Protein AF-A0A7Y3A7R5-F1 (afdb_monomer)

pLDDT: mean 91.89, std 7.68, range [56.09, 97.19]

Radius of gyration: 13.67 Å; Cα contacts (8 Å, |Δi|>4): 31; chains: 1; bounding box: 33×18×40 Å

Secondary structure (DSSP, 8-state):
--HHHHHHHHHHHHHHHHHHHHHHHHHHHHTT------HHHHHHHHHHHHHHHHHHHS--

Mean predicted aligned error: 3.93 Å

Sequence (60 aa):
MDYKATITKLLISLLVSPIVVYIFLGIAGLAGSTYEMTNGETFIIWLLMAVVINLSLTKK

Structure (mmCIF, N/CA/C/O backbone):
data_AF-A0A7Y3A7R5-F1
#
_entry.id   AF-A0A7Y3A7R5-F1
#
loop_
_atom_site.group_PDB
_atom_site.id
_atom_site.type_symbol
_atom_site.label_atom_id
_atom_site.label_alt_id
_atom_site.label_comp_id
_atom_site.label_asym_id
_atom_site.label_entity_id
_atom_site.label_seq_id
_atom_site.pdbx_PDB_ins_code
_atom_site.Cartn_x
_atom_site.Cartn_y
_atom_site.Cartn_z
_atom_site.occupancy
_atom_site.B_iso_or_equiv
_atom_site.auth_seq_id
_atom_site.auth_comp_id
_atom_site.auth_asym_id
_atom_site.auth_atom_id
_atom_site.pdbx_PDB_model_num
ATOM 1 N N . MET A 1 1 ? -18.214 6.970 17.996 1.00 65.69 1 MET A N 1
ATOM 2 C CA . MET A 1 1 ? -17.196 6.422 17.074 1.00 65.69 1 MET A CA 1
ATOM 3 C C . MET A 1 1 ? -16.325 5.478 17.874 1.00 65.69 1 MET A C 1
ATOM 5 O O . MET A 1 1 ? -15.812 5.898 18.902 1.00 65.69 1 MET A O 1
ATOM 9 N N . ASP A 1 2 ? -16.204 4.220 17.459 1.00 85.38 2 ASP A N 1
ATOM 1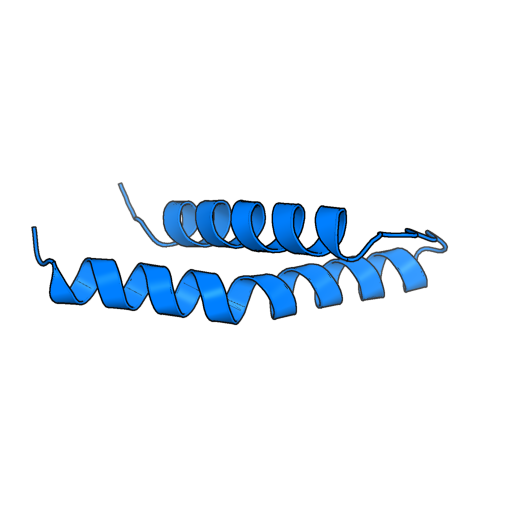0 C CA . ASP A 1 2 ? -15.274 3.299 18.112 1.00 85.38 2 ASP A CA 1
ATOM 11 C C . ASP A 1 2 ? -13.872 3.516 17.530 1.00 85.38 2 ASP A C 1
ATOM 13 O O . ASP A 1 2 ? -13.541 3.038 16.444 1.00 85.38 2 ASP A O 1
ATOM 17 N N . TYR A 1 3 ? -13.064 4.303 18.241 1.00 86.75 3 TYR A N 1
ATOM 18 C CA . TYR A 1 3 ? -11.709 4.651 17.819 1.00 86.75 3 TYR A CA 1
ATOM 19 C C . TYR A 1 3 ? -10.816 3.422 17.648 1.00 86.75 3 TYR A C 1
ATOM 21 O O . TYR A 1 3 ? -9.982 3.410 16.743 1.00 86.75 3 TYR A O 1
ATOM 29 N N . LYS A 1 4 ? -11.011 2.373 18.460 1.00 90.31 4 LYS A N 1
ATOM 30 C CA . LYS A 1 4 ? -10.227 1.139 18.344 1.00 90.31 4 LYS A CA 1
ATOM 31 C C . LYS A 1 4 ? -10.533 0.460 17.017 1.00 90.31 4 LYS A C 1
ATOM 33 O O . LYS A 1 4 ? -9.615 0.169 16.258 1.00 90.31 4 LYS A O 1
ATOM 38 N N . ALA A 1 5 ? -11.817 0.310 16.693 1.00 87.69 5 ALA A N 1
ATOM 39 C CA . ALA A 1 5 ? -12.243 -0.281 15.429 1.00 87.69 5 ALA A CA 1
ATOM 40 C C . ALA A 1 5 ? -11.744 0.519 14.211 1.00 87.69 5 ALA A C 1
ATOM 42 O O . ALA A 1 5 ? -11.291 -0.071 13.229 1.00 87.69 5 ALA A O 1
ATOM 43 N N . THR A 1 6 ? -11.782 1.854 14.268 1.00 89.31 6 THR A N 1
ATOM 44 C CA . THR A 1 6 ? -11.290 2.713 13.177 1.00 89.31 6 THR A CA 1
ATOM 45 C C . THR A 1 6 ? -9.783 2.577 12.973 1.00 89.31 6 THR A C 1
ATOM 47 O O . THR A 1 6 ? -9.339 2.390 11.840 1.00 89.31 6 THR A O 1
ATOM 50 N N . ILE A 1 7 ? -8.992 2.620 14.050 1.00 92.25 7 ILE A N 1
ATOM 51 C CA . ILE A 1 7 ? -7.533 2.468 13.973 1.00 92.25 7 ILE A CA 1
ATOM 52 C C . ILE A 1 7 ? -7.172 1.087 13.419 1.00 92.25 7 ILE A C 1
ATOM 54 O O . ILE A 1 7 ? -6.338 0.988 12.523 1.00 92.25 7 ILE A O 1
ATOM 58 N N . THR A 1 8 ? -7.842 0.025 13.874 1.00 92.44 8 THR A N 1
ATOM 59 C CA . THR A 1 8 ? -7.622 -1.328 13.348 1.00 92.44 8 THR A CA 1
ATOM 60 C C . THR A 1 8 ? -7.911 -1.408 11.848 1.00 92.44 8 THR A C 1
ATOM 62 O O . THR A 1 8 ? -7.108 -1.970 11.108 1.00 92.44 8 THR A O 1
ATOM 65 N N . LYS A 1 9 ? -9.002 -0.799 11.365 1.00 91.81 9 LYS A N 1
ATOM 66 C CA . LYS A 1 9 ? -9.315 -0.758 9.925 1.00 91.81 9 LYS A CA 1
ATOM 67 C C . LYS A 1 9 ? -8.258 -0.015 9.112 1.00 91.81 9 LYS A C 1
ATOM 69 O O . LYS A 1 9 ? -7.929 -0.466 8.020 1.00 91.81 9 LYS A O 1
ATOM 74 N N . LEU A 1 10 ? -7.737 1.098 9.629 1.00 93.25 10 LEU A N 1
ATOM 75 C CA . LEU A 1 10 ? -6.679 1.870 8.971 1.00 93.25 10 LEU A CA 1
ATOM 76 C C . LEU A 1 10 ? -5.357 1.096 8.908 1.00 93.25 10 LEU A C 1
ATOM 78 O O . LEU A 1 10 ? -4.690 1.097 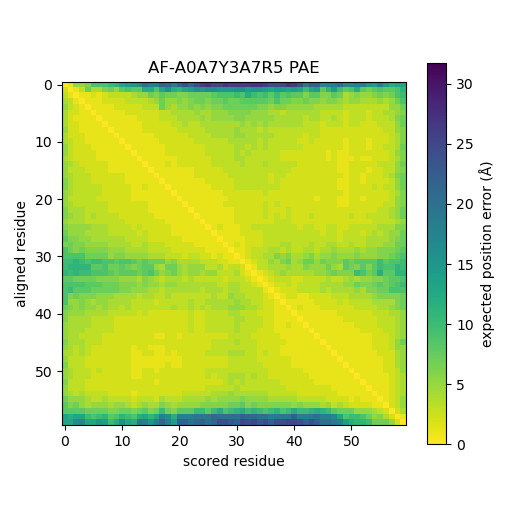7.876 1.00 93.25 10 LEU A O 1
ATOM 82 N N . LEU A 1 11 ? -4.993 0.393 9.983 1.00 94.75 11 LEU A N 1
ATOM 83 C CA . LEU A 1 11 ? -3.801 -0.456 10.002 1.00 94.75 11 LEU A CA 1
ATOM 84 C C . LEU A 1 11 ? -3.927 -1.617 9.014 1.00 94.75 11 LEU A C 1
ATOM 86 O O . LEU A 1 11 ? -3.004 -1.873 8.246 1.00 94.75 11 LEU A O 1
ATOM 90 N N . ILE A 1 12 ? -5.085 -2.283 8.981 1.00 94.44 12 ILE A N 1
ATOM 91 C CA . ILE A 1 12 ? -5.342 -3.359 8.018 1.00 94.44 12 ILE A CA 1
ATOM 92 C C . ILE A 1 12 ?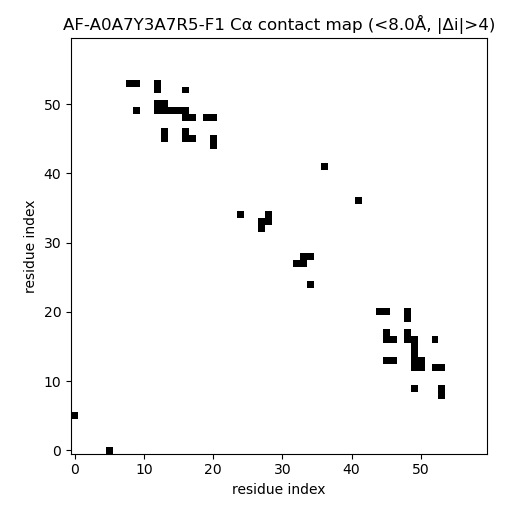 -5.267 -2.819 6.588 1.00 94.44 12 ILE A C 1
ATOM 94 O O . ILE A 1 12 ? -4.593 -3.416 5.754 1.00 94.44 12 ILE A O 1
ATOM 98 N N . SER A 1 13 ? -5.903 -1.681 6.293 1.00 95.62 13 SER A N 1
ATOM 99 C CA . SER A 1 13 ? -5.871 -1.118 4.941 1.00 95.62 13 SER A CA 1
ATOM 100 C C . SER A 1 13 ? -4.460 -0.720 4.509 1.00 95.62 13 SER A C 1
ATOM 102 O O . SER A 1 13 ? -4.122 -0.905 3.345 1.00 95.62 13 SER A O 1
ATOM 104 N N . LEU A 1 14 ? -3.628 -0.237 5.437 1.00 96.25 14 LEU A N 1
ATOM 105 C CA . LEU A 1 14 ? -2.226 0.094 5.178 1.00 96.25 14 LEU A CA 1
ATOM 106 C C . LEU A 1 14 ? -1.353 -1.145 4.926 1.00 96.25 14 LEU A C 1
ATOM 108 O O . LEU A 1 14 ? -0.442 -1.088 4.109 1.00 96.25 14 LEU A O 1
ATOM 112 N N . LEU A 1 15 ? -1.615 -2.266 5.601 1.00 96.06 15 LEU A N 1
ATOM 113 C CA . LEU A 1 15 ? -0.866 -3.513 5.392 1.00 96.06 15 LEU A CA 1
ATOM 114 C C . LEU A 1 15 ? -1.311 -4.275 4.138 1.00 96.06 15 LEU A C 1
ATOM 116 O O . LEU A 1 15 ? -0.502 -4.958 3.516 1.00 96.06 15 LEU A O 1
ATOM 120 N N . VAL A 1 16 ? -2.589 -4.169 3.765 1.00 96.19 16 VAL A N 1
ATOM 121 C CA . VAL A 1 16 ? -3.159 -4.843 2.586 1.00 96.19 16 VAL A CA 1
ATOM 122 C C . VAL A 1 16 ? -2.873 -4.072 1.295 1.00 96.19 16 VAL A C 1
ATOM 124 O O . VAL A 1 16 ? -2.721 -4.681 0.237 1.00 96.19 16 VAL A O 1
ATOM 127 N N . SER A 1 17 ? -2.742 -2.746 1.349 1.00 96.94 17 SER A N 1
ATOM 128 C CA . SER A 1 17 ? -2.525 -1.926 0.156 1.00 96.94 17 SER A CA 1
ATOM 129 C C . SER A 1 17 ? -1.296 -2.271 -0.701 1.00 96.94 17 SER A C 1
ATOM 131 O O . SER A 1 17 ? -1.472 -2.301 -1.918 1.00 96.94 17 SER A O 1
ATOM 133 N N . PRO A 1 18 ? -0.093 -2.585 -0.177 1.00 95.81 18 PRO A N 1
ATOM 134 C CA . PRO A 1 18 ? 1.040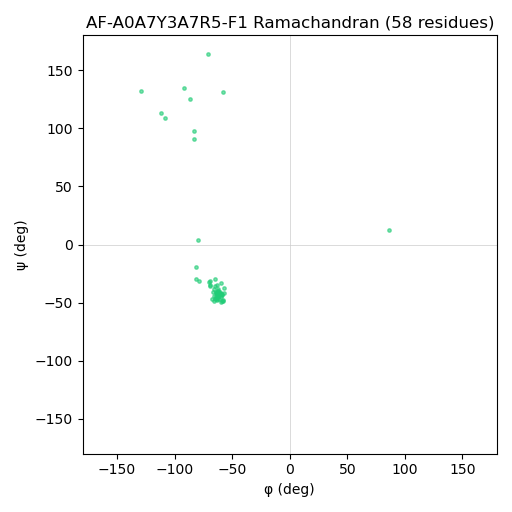 -2.920 -1.033 1.00 95.81 18 PRO A CA 1
ATOM 135 C C . PRO A 1 18 ? 0.823 -4.274 -1.719 1.00 95.81 18 PRO A C 1
ATOM 137 O O . PRO A 1 18 ? 1.160 -4.424 -2.889 1.00 95.81 18 PRO A O 1
ATOM 140 N N . ILE A 1 19 ? 0.175 -5.231 -1.040 1.00 96.50 19 ILE A N 1
ATOM 141 C CA . ILE A 1 19 ? -0.194 -6.531 -1.620 1.00 96.50 19 ILE A CA 1
ATOM 142 C C . ILE A 1 19 ? -1.085 -6.315 -2.848 1.00 96.50 19 ILE A C 1
ATOM 144 O O . ILE A 1 19 ? -0.812 -6.854 -3.917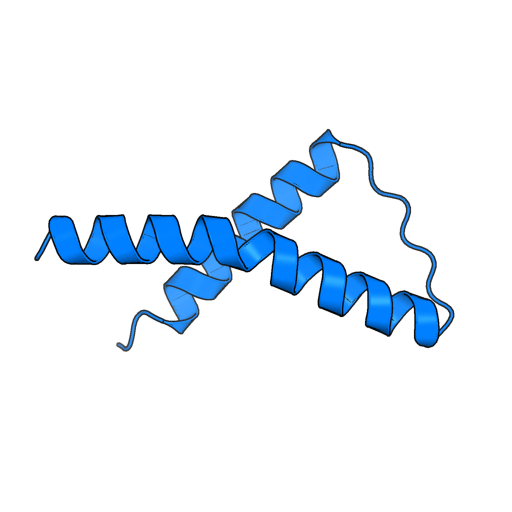 1.00 96.50 19 ILE A O 1
ATOM 148 N N . VAL A 1 20 ? -2.116 -5.478 -2.714 1.00 96.38 20 VAL A N 1
ATOM 149 C CA . VAL A 1 20 ? -3.035 -5.153 -3.814 1.00 96.38 20 VAL A CA 1
ATOM 150 C C . VAL A 1 20 ? -2.302 -4.464 -4.970 1.00 96.38 20 VAL A C 1
ATOM 152 O O . VAL A 1 20 ? -2.494 -4.850 -6.121 1.00 96.38 20 VAL A O 1
ATOM 155 N N . VAL A 1 21 ? -1.426 -3.494 -4.684 1.00 95.69 21 VAL A N 1
ATOM 156 C CA . VAL A 1 21 ? -0.637 -2.789 -5.712 1.00 95.69 21 VAL A CA 1
ATOM 157 C C . VAL A 1 21 ? 0.229 -3.761 -6.516 1.00 95.69 21 VAL A C 1
ATOM 159 O O . VAL A 1 21 ? 0.175 -3.737 -7.744 1.00 95.69 21 VAL A O 1
ATOM 162 N N . TYR A 1 22 ? 0.978 -4.652 -5.861 1.00 94.25 22 TYR A N 1
ATOM 163 C CA . TYR A 1 22 ? 1.838 -5.608 -6.565 1.00 94.25 22 TYR A CA 1
ATOM 164 C C . TYR A 1 22 ? 1.055 -6.670 -7.339 1.00 94.25 22 TYR A C 1
ATOM 166 O O . TYR A 1 22 ? 1.517 -7.094 -8.398 1.00 94.25 22 TYR A O 1
ATOM 174 N N . ILE A 1 23 ? -0.137 -7.064 -6.875 1.00 96.38 23 ILE A N 1
ATOM 175 C CA . ILE A 1 23 ? -1.036 -7.920 -7.664 1.00 96.38 23 ILE A CA 1
ATOM 176 C C . ILE A 1 23 ? -1.402 -7.221 -8.978 1.00 96.38 23 ILE A C 1
ATOM 178 O O . ILE A 1 23 ? -1.255 -7.818 -10.044 1.00 96.38 23 ILE A O 1
ATOM 182 N N . PHE A 1 24 ? -1.822 -5.953 -8.928 1.00 94.69 24 PHE A N 1
ATOM 183 C CA . PHE A 1 24 ? -2.145 -5.193 -10.139 1.00 94.69 24 PHE A CA 1
ATOM 184 C C . PHE A 1 24 ? -0.933 -4.999 -11.049 1.00 94.69 24 PHE A C 1
ATOM 186 O O . PHE A 1 24 ? -1.057 -5.169 -12.260 1.00 94.69 24 PHE A O 1
ATOM 193 N N . LEU A 1 25 ? 0.237 -4.701 -10.482 1.00 93.88 25 LEU A N 1
ATOM 194 C CA . LEU A 1 25 ? 1.469 -4.535 -11.250 1.00 93.88 25 LEU A CA 1
ATOM 195 C C . LEU A 1 25 ? 1.877 -5.841 -11.945 1.00 93.88 25 LEU A C 1
ATOM 197 O O . LEU A 1 25 ? 2.257 -5.826 -13.112 1.00 93.88 25 LEU A O 1
ATOM 201 N N . GLY A 1 26 ? 1.730 -6.977 -11.257 1.00 94.00 26 GLY A N 1
ATOM 202 C CA . GLY A 1 26 ? 1.969 -8.302 -11.822 1.00 94.00 26 GLY A CA 1
ATOM 203 C C . GLY A 1 26 ? 1.012 -8.625 -12.968 1.00 94.00 26 GLY A C 1
ATOM 204 O O . GLY A 1 26 ? 1.456 -9.037 -14.036 1.00 94.00 26 GLY A O 1
ATOM 205 N N . ILE A 1 27 ? -0.291 -8.374 -12.790 1.00 96.12 27 ILE A N 1
ATOM 206 C CA . ILE A 1 27 ? -1.295 -8.562 -13.851 1.00 96.12 27 ILE A CA 1
ATOM 207 C C . ILE A 1 27 ? -0.989 -7.661 -15.053 1.00 96.12 27 ILE A C 1
ATOM 209 O O . ILE A 1 27 ? -1.061 -8.111 -16.195 1.00 96.12 27 ILE A O 1
ATOM 213 N N . ALA A 1 28 ? -0.615 -6.405 -14.813 1.00 94.88 28 ALA A N 1
ATOM 214 C CA . ALA A 1 28 ? -0.264 -5.486 -15.884 1.00 94.88 28 ALA A CA 1
ATOM 215 C C . ALA A 1 28 ? 1.009 -5.920 -16.630 1.00 94.88 28 ALA A C 1
ATOM 217 O O . ALA A 1 28 ? 1.047 -5.848 -17.858 1.00 94.88 28 ALA A O 1
ATOM 218 N N . GLY A 1 29 ? 2.001 -6.453 -15.912 1.00 94.69 29 GLY A N 1
ATOM 219 C CA . GLY A 1 29 ? 3.190 -7.071 -16.499 1.00 94.69 29 GLY A CA 1
ATOM 220 C C . GLY A 1 29 ? 2.851 -8.242 -17.419 1.00 94.69 29 GLY A C 1
ATOM 221 O O . GLY A 1 29 ? 3.365 -8.323 -18.532 1.00 94.69 29 GLY A O 1
ATOM 222 N N . LEU A 1 30 ? 1.916 -9.106 -17.007 1.00 94.81 30 LEU A N 1
ATOM 223 C CA . LEU A 1 30 ? 1.417 -10.205 -17.846 1.00 94.81 30 LEU A CA 1
ATOM 224 C C . LEU A 1 30 ? 0.665 -9.709 -19.090 1.00 94.81 30 LEU A C 1
ATOM 226 O O . LEU A 1 30 ? 0.688 -10.372 -20.123 1.00 94.81 30 LEU A O 1
ATOM 230 N N . ALA A 1 31 ? 0.033 -8.537 -19.012 1.00 95.62 31 ALA A N 1
ATOM 231 C CA . ALA A 1 31 ? -0.607 -7.872 -20.146 1.00 95.62 31 ALA A CA 1
ATOM 232 C C . ALA A 1 31 ? 0.384 -7.115 -21.060 1.00 95.62 31 ALA A C 1
ATOM 234 O O . ALA A 1 31 ? -0.045 -6.459 -22.008 1.00 95.62 31 ALA A O 1
ATOM 235 N N . GLY A 1 32 ? 1.694 -7.196 -20.793 1.00 93.19 32 GLY A N 1
ATOM 236 C CA . GLY A 1 32 ? 2.746 -6.549 -21.584 1.00 93.19 32 GLY A CA 1
ATOM 237 C C . GLY A 1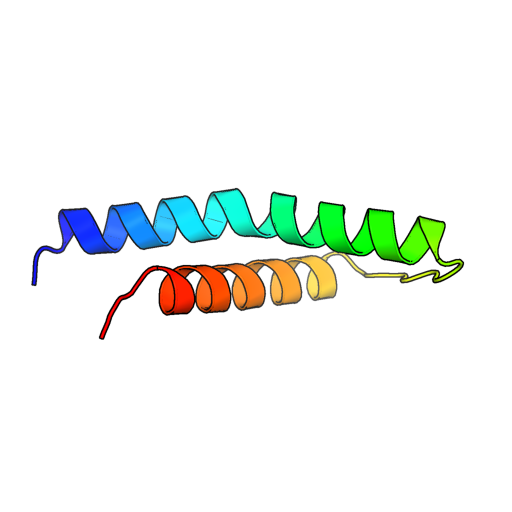 32 ? 3.051 -5.104 -21.182 1.00 93.19 32 GLY A C 1
ATOM 238 O O . GLY A 1 32 ? 3.729 -4.400 -21.927 1.00 93.19 32 GLY A O 1
ATOM 239 N N . SER A 1 33 ? 2.559 -4.641 -20.029 1.00 93.88 33 SER A N 1
ATOM 240 C CA . SER A 1 33 ? 2.831 -3.296 -19.521 1.00 93.88 33 SER A CA 1
ATOM 241 C C . SER A 1 33 ? 4.054 -3.269 -18.607 1.00 93.88 33 SER A C 1
ATOM 243 O O . SER A 1 33 ? 4.189 -4.087 -17.699 1.00 93.88 33 SER A O 1
ATOM 245 N N . THR A 1 34 ? 4.931 -2.289 -18.810 1.00 89.75 34 THR A N 1
ATOM 246 C CA . THR A 1 34 ? 6.095 -2.040 -17.955 1.00 89.75 34 THR A CA 1
ATOM 247 C C . THR A 1 34 ? 5.906 -0.725 -17.210 1.00 89.75 34 THR A C 1
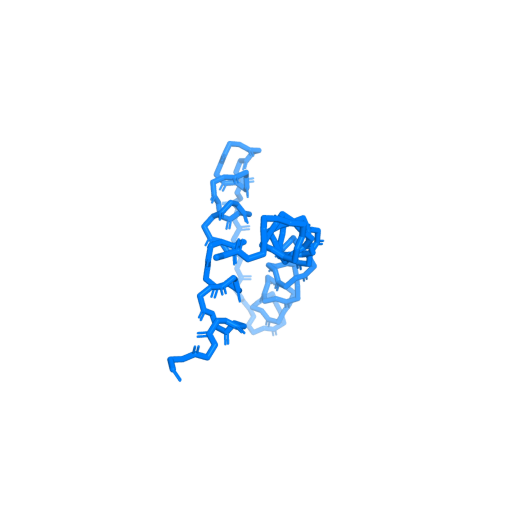ATOM 249 O O . THR A 1 34 ? 5.911 0.343 -17.823 1.00 89.75 34 THR A O 1
ATOM 252 N N . TYR A 1 35 ? 5.750 -0.802 -15.889 1.00 86.31 35 TYR A N 1
ATOM 253 C CA . TYR A 1 35 ? 5.683 0.364 -15.011 1.00 86.31 35 TYR A CA 1
ATOM 254 C C . TYR A 1 35 ? 6.967 0.459 -14.193 1.00 86.31 35 TYR A C 1
ATOM 256 O O . TYR A 1 35 ? 7.192 -0.344 -13.288 1.00 86.31 35 TYR A O 1
ATOM 264 N N . GLU A 1 36 ? 7.798 1.447 -14.503 1.00 89.25 36 GLU A N 1
ATOM 265 C CA . GLU A 1 36 ? 8.928 1.813 -13.656 1.00 89.25 36 GLU A CA 1
ATOM 266 C C . GLU A 1 36 ? 8.449 2.813 -12.605 1.00 89.25 36 GLU A C 1
ATOM 268 O O . GLU A 1 36 ? 7.836 3.827 -12.935 1.00 89.25 36 GLU A O 1
ATOM 273 N N . MET A 1 37 ? 8.690 2.504 -11.332 1.00 89.50 37 MET A N 1
ATOM 274 C CA . MET A 1 37 ? 8.326 3.368 -10.213 1.00 89.50 37 MET A CA 1
ATOM 275 C C . MET A 1 37 ? 9.531 3.559 -9.306 1.00 89.50 37 MET A C 1
ATOM 277 O O . MET A 1 37 ? 10.182 2.599 -8.890 1.00 89.50 37 MET A O 1
ATOM 281 N N . THR A 1 38 ? 9.802 4.808 -8.949 1.00 95.81 38 THR A N 1
ATOM 282 C CA . THR A 1 38 ? 10.760 5.133 -7.896 1.00 95.81 38 THR A CA 1
ATOM 283 C C . THR A 1 38 ? 10.201 4.747 -6.523 1.00 95.81 38 THR A C 1
ATOM 285 O O . THR A 1 38 ? 8.993 4.560 -6.332 1.00 95.81 38 THR A O 1
ATOM 288 N N . ASN A 1 39 ? 11.079 4.672 -5.517 1.00 93.69 39 ASN A N 1
ATOM 289 C CA . ASN A 1 39 ? 10.665 4.401 -4.135 1.00 93.69 39 ASN A CA 1
ATOM 290 C C . ASN A 1 39 ? 9.633 5.425 -3.626 1.00 93.69 39 ASN A C 1
ATOM 292 O O . ASN A 1 39 ? 8.698 5.060 -2.915 1.00 93.69 39 ASN A O 1
ATOM 296 N N . GLY A 1 40 ? 9.783 6.699 -4.011 1.00 95.38 40 GLY A N 1
ATOM 297 C CA . GLY A 1 40 ? 8.863 7.767 -3.617 1.00 95.38 40 GLY A CA 1
ATOM 298 C C . GLY A 1 40 ? 7.475 7.601 -4.237 1.00 95.38 40 GLY A C 1
ATOM 299 O O . GLY A 1 40 ? 6.473 7.663 -3.530 1.00 95.38 40 GLY A O 1
ATOM 300 N N . GLU A 1 41 ? 7.408 7.320 -5.538 1.00 94.81 41 GLU A N 1
ATOM 301 C CA . GLU A 1 41 ? 6.141 7.078 -6.244 1.00 94.81 41 GLU A CA 1
ATOM 302 C C . GLU A 1 41 ? 5.429 5.831 -5.714 1.00 94.81 41 GLU A C 1
ATOM 304 O O . GLU A 1 41 ? 4.225 5.864 -5.452 1.00 94.81 41 GLU A O 1
ATOM 309 N N . THR A 1 42 ? 6.186 4.760 -5.460 1.00 94.25 42 THR A N 1
ATOM 310 C CA . THR A 1 42 ? 5.663 3.521 -4.868 1.00 94.25 42 THR A CA 1
ATOM 311 C C . THR A 1 42 ? 5.039 3.784 -3.497 1.00 94.25 42 THR A C 1
ATOM 313 O O . THR A 1 42 ? 3.942 3.302 -3.211 1.00 94.25 42 THR A O 1
ATOM 316 N N . PHE A 1 43 ? 5.691 4.597 -2.658 1.00 94.75 43 PHE A N 1
ATOM 317 C CA . PHE A 1 43 ? 5.160 4.981 -1.350 1.00 94.75 43 PHE A CA 1
ATOM 318 C C . PHE A 1 43 ? 3.856 5.784 -1.462 1.00 94.75 43 PHE A C 1
ATOM 320 O O . PHE A 1 43 ? 2.900 5.520 -0.731 1.00 94.75 43 PHE A O 1
ATOM 327 N N . ILE A 1 44 ? 3.776 6.724 -2.408 1.00 96.56 44 ILE A N 1
ATOM 328 C CA . ILE A 1 44 ? 2.561 7.518 -2.641 1.00 96.56 44 ILE A CA 1
ATOM 329 C C . ILE A 1 44 ? 1.402 6.613 -3.079 1.00 96.56 44 ILE A C 1
ATOM 331 O O . ILE A 1 44 ? 0.314 6.690 -2.507 1.00 96.56 44 ILE A O 1
ATOM 335 N N . ILE A 1 45 ? 1.628 5.718 -4.044 1.00 95.75 45 ILE A N 1
ATOM 336 C CA . ILE A 1 45 ? 0.604 4.782 -4.538 1.00 95.75 45 ILE A CA 1
ATOM 337 C C . ILE A 1 45 ? 0.150 3.836 -3.424 1.00 95.75 45 ILE A C 1
ATOM 339 O O . ILE A 1 45 ? -1.046 3.583 -3.275 1.00 95.75 45 ILE A O 1
ATOM 343 N N . TRP A 1 46 ? 1.084 3.361 -2.600 1.00 95.06 46 TRP A N 1
ATOM 344 C CA . TRP A 1 46 ? 0.788 2.537 -1.435 1.00 95.06 46 TRP A CA 1
ATOM 345 C C . TRP A 1 46 ? -0.164 3.243 -0.451 1.00 95.06 46 TRP A C 1
ATOM 347 O O . TRP A 1 46 ? -1.177 2.659 -0.044 1.00 95.06 46 TRP A O 1
ATOM 357 N N . LEU A 1 47 ? 0.110 4.507 -0.110 1.00 96.75 47 LEU A N 1
ATOM 358 C CA . LEU A 1 47 ? -0.749 5.298 0.777 1.00 96.75 47 LEU A CA 1
ATOM 359 C C . LEU A 1 47 ? -2.119 5.587 0.158 1.00 96.75 47 LEU A C 1
ATOM 361 O O . LEU A 1 47 ? -3.141 5.421 0.825 1.00 96.75 47 LEU A O 1
ATOM 365 N N . LEU A 1 48 ? -2.163 5.977 -1.118 1.00 96.94 48 LEU A N 1
ATOM 366 C CA . LEU A 1 48 ? -3.423 6.224 -1.825 1.00 96.94 48 LEU A CA 1
ATOM 367 C C . LEU A 1 48 ? -4.290 4.963 -1.860 1.00 96.94 48 LEU A C 1
ATOM 369 O O . LEU A 1 48 ? -5.486 5.021 -1.570 1.00 96.94 48 LEU A O 1
ATOM 373 N N . MET A 1 49 ? -3.684 3.807 -2.128 1.00 97.19 49 MET A N 1
ATOM 374 C CA . MET A 1 49 ? -4.394 2.533 -2.134 1.00 97.19 49 MET A CA 1
ATOM 375 C C . MET A 1 49 ? -4.913 2.162 -0.737 1.00 97.19 49 MET A C 1
ATOM 377 O O . MET A 1 49 ? -6.024 1.647 -0.614 1.00 97.19 49 MET A O 1
ATOM 381 N N . ALA A 1 50 ? -4.172 2.479 0.331 1.00 96.25 50 ALA A N 1
ATOM 382 C CA . ALA A 1 50 ? -4.650 2.286 1.701 1.00 96.25 50 ALA A CA 1
ATOM 383 C C . ALA A 1 50 ? -5.926 3.098 1.979 1.00 96.25 50 ALA A C 1
ATOM 385 O O . ALA A 1 50 ? -6.872 2.575 2.573 1.00 96.25 50 ALA A O 1
ATOM 386 N N . VAL A 1 51 ? -5.985 4.349 1.507 1.00 95.50 51 VAL A N 1
ATOM 387 C CA . VAL A 1 51 ? -7.178 5.203 1.62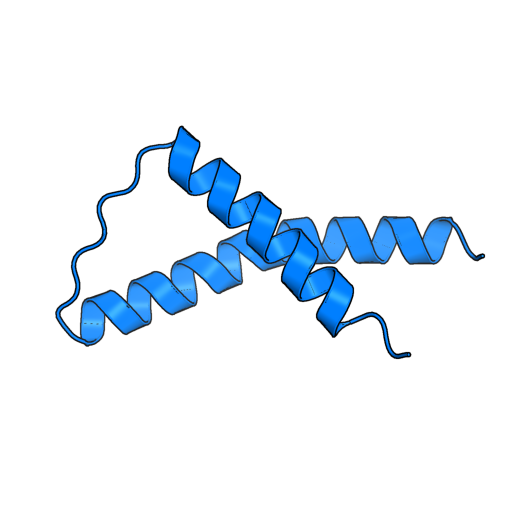8 1.00 95.50 51 VAL A CA 1
ATOM 388 C C . VAL A 1 51 ? -8.350 4.613 0.843 1.00 95.50 51 VAL A C 1
ATOM 390 O O . VAL A 1 51 ? -9.446 4.491 1.386 1.00 95.50 51 VAL A O 1
ATOM 393 N N . VAL A 1 52 ? -8.126 4.181 -0.402 1.00 95.38 52 VAL A N 1
ATOM 394 C CA . VAL A 1 52 ? -9.163 3.561 -1.248 1.00 95.38 52 VAL A CA 1
ATOM 395 C C . VAL A 1 52 ? -9.736 2.295 -0.608 1.00 95.38 52 VAL A C 1
ATOM 397 O O . VAL A 1 52 ? -10.957 2.126 -0.553 1.00 95.38 52 VAL A O 1
ATOM 400 N N . ILE A 1 53 ? -8.884 1.419 -0.072 1.00 95.00 53 ILE A N 1
ATOM 401 C CA . ILE A 1 53 ? -9.319 0.206 0.633 1.00 95.00 53 ILE A CA 1
ATOM 402 C C . ILE A 1 53 ? -10.132 0.577 1.875 1.00 95.00 53 ILE A C 1
ATOM 404 O O . ILE A 1 53 ? -11.199 0.009 2.106 1.00 95.00 53 ILE A O 1
ATOM 408 N N . ASN A 1 54 ? -9.674 1.552 2.662 1.00 94.00 54 ASN A N 1
ATOM 409 C CA . ASN A 1 54 ? -10.387 1.979 3.862 1.00 94.00 54 ASN A CA 1
ATOM 410 C C . ASN A 1 54 ? -11.784 2.537 3.542 1.00 94.00 54 ASN A C 1
ATOM 412 O O . ASN A 1 54 ? -12.760 2.177 4.205 1.00 94.00 54 ASN A O 1
ATOM 416 N N . LEU A 1 55 ? -11.888 3.354 2.489 1.00 92.94 55 LEU A N 1
ATOM 417 C CA . LEU A 1 55 ? -13.159 3.867 1.977 1.00 92.94 55 LEU A CA 1
ATOM 418 C C . LEU A 1 55 ? -14.067 2.735 1.482 1.00 92.94 55 LEU A C 1
ATOM 420 O O . LEU A 1 55 ? -15.264 2.759 1.745 1.00 92.94 55 LEU A O 1
ATOM 424 N N . SER A 1 56 ? -13.502 1.713 0.835 1.00 90.06 56 SER A N 1
ATOM 425 C CA . SER A 1 56 ? -14.257 0.558 0.327 1.00 90.06 56 SER A CA 1
ATOM 426 C C . SER A 1 56 ? -14.790 -0.348 1.446 1.00 90.06 56 SER A C 1
ATOM 428 O O . SER A 1 56 ? -15.857 -0.944 1.316 1.00 90.06 56 SER A O 1
ATOM 430 N N . LEU A 1 57 ? -14.065 -0.450 2.566 1.00 84.38 57 LEU A N 1
ATOM 431 C CA . LEU A 1 57 ? -14.476 -1.208 3.757 1.00 84.38 57 LEU A CA 1
ATOM 432 C C . LEU A 1 57 ? -15.450 -0.430 4.653 1.00 84.38 57 LEU A C 1
ATOM 434 O O . LEU A 1 57 ? -16.143 -1.012 5.496 1.00 84.38 57 LEU A O 1
ATOM 438 N N . THR A 1 58 ? -15.494 0.890 4.503 1.00 81.31 58 THR A 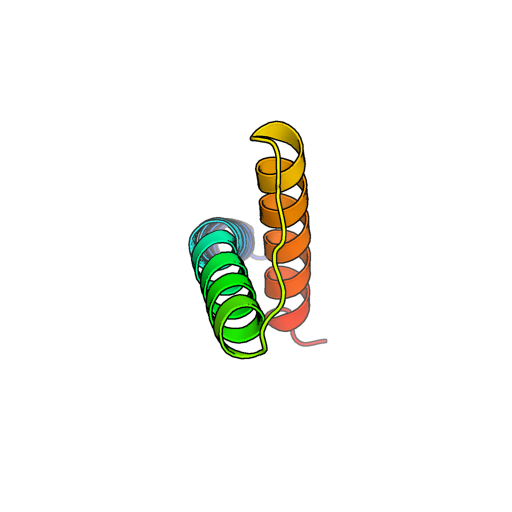N 1
ATOM 439 C CA . THR A 1 58 ? -16.413 1.755 5.235 1.00 81.31 58 THR A CA 1
ATOM 440 C C . THR A 1 58 ? -17.760 1.757 4.519 1.00 81.31 58 THR A C 1
ATOM 442 O O . THR A 1 58 ? -18.006 2.552 3.618 1.00 81.31 58 THR A O 1
ATOM 445 N N . LYS A 1 59 ? -18.651 0.834 4.910 1.00 64.81 59 LYS A N 1
ATOM 446 C CA . LYS A 1 59 ? -20.058 0.877 4.483 1.00 64.81 59 LYS A CA 1
ATOM 447 C C . LYS A 1 59 ? -20.684 2.211 4.916 1.00 64.81 59 LYS A C 1
ATOM 449 O O . LYS A 1 59 ? -20.514 2.600 6.072 1.00 64.81 59 LYS A O 1
ATOM 454 N N . LYS A 1 60 ? -21.367 2.881 3.981 1.00 56.09 60 LYS A N 1
ATOM 455 C CA . LYS A 1 60 ? -22.283 3.991 4.283 1.00 56.09 60 LYS A CA 1
ATOM 456 C C . LYS A 1 60 ? -23.464 3.504 5.112 1.00 56.09 60 LYS A C 1
ATOM 458 O O . LYS A 1 60 ? -23.903 2.356 4.866 1.00 56.09 60 LYS A O 1
#

Solvent-accessible surface area (backbone atoms only — not comparable to full-atom values): 3432 Å² total; per-residue (Å²): 131,65,63,67,63,52,52,51,47,51,53,49,20,54,67,48,17,52,58,53,51,51,51,51,51,51,53,39,42,75,74,73,46,85,82,89,72,53,74,67,57,49,52,51,51,30,53,53,40,14,52,52,46,38,53,70,69,52,76,130

Foldseek 3Di:
DPPVVLVVLLVVLLVCQLVVVVVVVVVVVVVVDDDDDDPVRSVVSSNVSSVVSSVVPDDD